Protein AF-A0ABD7CGT5-F1 (afdb_monomer)

Mean predicted aligned error: 9.28 Å

Foldseek 3Di:
DVVVVVVVLLVVLQVAQEDEAEDDPCLLVDPVNCVSVVSNVVDNHAYAYEYWPRDDPVSDDPVRVVHNYHQADVSVVVVVVVVVVVVCVVPVDPPVPVPPCVVVVVCVVPNPCCNTGPD

Nearest PDB structures (foldseek):
  6lhy-assembly1_A  TM=8.695E-01  e=2.269E-02  Bacillus cereus MSX-D12
  7b04-assembly6_Q  TM=5.940E-01  e=5.044E-01  Candidatus Kuenenia stuttgartensis
  7b04-assembly5_N  TM=5.839E-01  e=7.016E-01  Candidatus Kuenenia stuttgartensis
  4dct-assembly1_A  TM=5.166E-01  e=2.154E+00  Bacillus subtilis

Structure (mmCIF, N/CA/C/O backbone):
data_AF-A0ABD7CGT5-F1
#
_entry.id   AF-A0ABD7CGT5-F1
#
loop_
_atom_site.group_PDB
_atom_site.id
_atom_site.type_symbol
_atom_site.label_atom_id
_atom_site.label_alt_id
_atom_site.label_comp_id
_atom_site.label_asym_id
_atom_site.label_entity_id
_atom_site.label_seq_id
_atom_site.pdbx_PDB_ins_code
_atom_site.Cartn_x
_atom_site.Cartn_y
_atom_site.Cartn_z
_atom_site.occupancy
_atom_site.B_iso_or_equiv
_atom_site.auth_seq_id
_atom_site.auth_comp_id
_atom_site.auth_asym_id
_atom_site.auth_atom_id
_atom_site.pdbx_PDB_model_num
ATOM 1 N N . MET A 1 1 ? 10.391 -20.222 14.721 1.00 58.69 1 MET A N 1
ATOM 2 C CA . MET A 1 1 ? 10.819 -19.172 13.771 1.00 58.69 1 MET A CA 1
ATOM 3 C C . MET A 1 1 ? 9.633 -18.556 13.016 1.00 58.69 1 MET A C 1
ATOM 5 O O . MET A 1 1 ? 9.382 -17.379 13.218 1.00 58.69 1 MET A O 1
ATOM 9 N N . ILE A 1 2 ? 8.820 -19.334 12.284 1.00 64.19 2 ILE A N 1
ATOM 10 C CA . ILE A 1 2 ? 7.648 -18.840 11.512 1.00 64.19 2 ILE A CA 1
ATOM 11 C C . ILE A 1 2 ? 6.598 -18.093 12.366 1.00 64.19 2 ILE A C 1
ATOM 13 O O . ILE A 1 2 ? 6.108 -17.039 11.969 1.00 64.19 2 ILE A O 1
ATOM 17 N N . LYS A 1 3 ? 6.291 -18.580 13.580 1.00 63.56 3 LYS A N 1
ATOM 18 C CA . LYS A 1 3 ? 5.310 -17.926 14.474 1.00 63.56 3 LYS A CA 1
ATOM 19 C C . LYS A 1 3 ? 5.712 -16.508 14.903 1.00 63.56 3 LYS A C 1
ATOM 21 O O . LYS A 1 3 ? 4.841 -15.671 15.095 1.00 63.56 3 LYS A O 1
ATOM 26 N N . ILE A 1 4 ? 7.013 -16.232 15.036 1.00 68.00 4 ILE A N 1
ATOM 27 C CA . ILE A 1 4 ? 7.507 -14.923 15.495 1.00 68.00 4 ILE A CA 1
ATOM 28 C C . ILE A 1 4 ? 7.292 -13.873 14.399 1.00 68.00 4 ILE A C 1
ATOM 30 O O . ILE A 1 4 ? 6.767 -12.796 14.672 1.00 68.00 4 ILE A O 1
ATOM 34 N N . GLN A 1 5 ? 7.603 -14.216 13.147 1.00 69.88 5 GLN A N 1
ATOM 35 C CA . GLN A 1 5 ? 7.399 -13.328 11.998 1.00 69.88 5 GLN A CA 1
ATOM 36 C C . GLN A 1 5 ? 5.928 -12.931 11.846 1.00 69.88 5 GLN A C 1
ATOM 38 O O . GLN A 1 5 ? 5.616 -11.745 11.771 1.00 69.88 5 GLN A O 1
ATOM 43 N N . GLN A 1 6 ? 5.016 -13.904 11.928 1.00 77.19 6 GLN A N 1
ATOM 44 C CA . GLN A 1 6 ? 3.577 -13.640 11.870 1.00 77.19 6 GLN A CA 1
ATOM 45 C C . GLN A 1 6 ? 3.123 -12.685 12.979 1.00 77.19 6 GLN A C 1
ATOM 47 O O . GLN A 1 6 ? 2.367 -11.756 12.710 1.00 77.19 6 GLN A O 1
ATOM 52 N N . THR A 1 7 ? 3.604 -12.858 14.214 1.00 82.44 7 THR A N 1
ATOM 53 C CA . THR A 1 7 ? 3.222 -11.961 15.315 1.00 82.44 7 THR A CA 1
ATOM 54 C C . THR A 1 7 ? 3.727 -10.533 15.137 1.00 82.44 7 THR A C 1
ATOM 56 O O . THR A 1 7 ? 3.024 -9.601 15.521 1.00 82.44 7 THR A O 1
ATOM 59 N N . CYS A 1 8 ? 4.910 -10.340 14.551 1.00 85.81 8 CYS A N 1
ATOM 60 C CA . CYS A 1 8 ? 5.442 -9.004 14.282 1.00 85.81 8 CYS A CA 1
ATOM 61 C C . CYS A 1 8 ? 4.631 -8.297 13.193 1.00 85.81 8 CYS A C 1
ATOM 63 O O . CYS A 1 8 ? 4.213 -7.160 13.396 1.00 85.81 8 CYS A O 1
ATOM 65 N N . ILE A 1 9 ? 4.331 -9.004 12.101 1.00 85.38 9 ILE A N 1
ATOM 66 C CA . ILE A 1 9 ? 3.494 -8.505 11.004 1.00 85.38 9 ILE A CA 1
ATOM 67 C C . ILE A 1 9 ? 2.123 -8.088 11.540 1.00 85.38 9 ILE A C 1
ATOM 69 O O . ILE A 1 9 ? 1.724 -6.941 11.398 1.00 85.38 9 ILE A O 1
ATOM 73 N N . GLN A 1 10 ? 1.426 -8.980 12.248 1.00 87.88 10 GLN A N 1
ATOM 74 C CA . GLN A 1 10 ? 0.090 -8.689 12.775 1.00 87.88 10 GLN A CA 1
ATOM 75 C C . GLN A 1 10 ? 0.073 -7.496 13.739 1.00 87.88 10 GLN A C 1
ATOM 77 O O . GLN A 1 10 ? -0.889 -6.731 13.748 1.00 87.88 10 GLN A O 1
ATOM 82 N N . LYS A 1 11 ? 1.119 -7.333 14.560 1.00 89.62 11 LYS A N 1
ATOM 83 C CA . LYS A 1 11 ? 1.259 -6.161 15.435 1.00 89.62 11 LYS A CA 1
ATOM 84 C C . LYS A 1 11 ? 1.443 -4.880 14.626 1.00 89.62 11 LYS A C 1
ATOM 86 O O . LYS A 1 11 ? 0.750 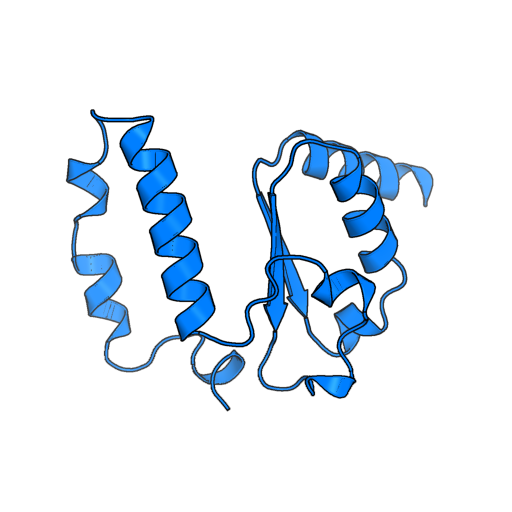-3.915 14.919 1.00 89.62 11 LYS A O 1
ATOM 91 N N . GLY A 1 12 ? 2.304 -4.904 13.606 1.00 87.88 12 GLY A N 1
ATOM 92 C CA . GLY A 1 12 ? 2.490 -3.784 12.682 1.00 87.88 12 GLY A CA 1
ATOM 93 C C . GLY A 1 12 ? 1.176 -3.386 12.014 1.00 87.88 12 GLY A C 1
ATOM 94 O O . GLY A 1 12 ? 0.748 -2.243 12.140 1.00 87.88 12 GLY A O 1
ATOM 95 N N . LEU A 1 13 ? 0.472 -4.363 11.433 1.00 88.12 13 LEU A N 1
ATOM 96 C CA . LEU A 1 13 ? -0.831 -4.172 10.788 1.00 88.12 13 LEU A CA 1
ATOM 97 C C . LEU A 1 13 ? -1.860 -3.535 11.736 1.00 88.12 13 LEU A C 1
ATOM 99 O O . LEU A 1 13 ? -2.576 -2.627 11.338 1.00 88.12 13 LEU A O 1
ATOM 103 N N . LYS A 1 14 ? -1.910 -3.961 13.005 1.00 88.88 14 LYS A N 1
ATOM 104 C CA . LYS A 1 14 ? -2.833 -3.399 14.009 1.00 88.88 14 LYS A CA 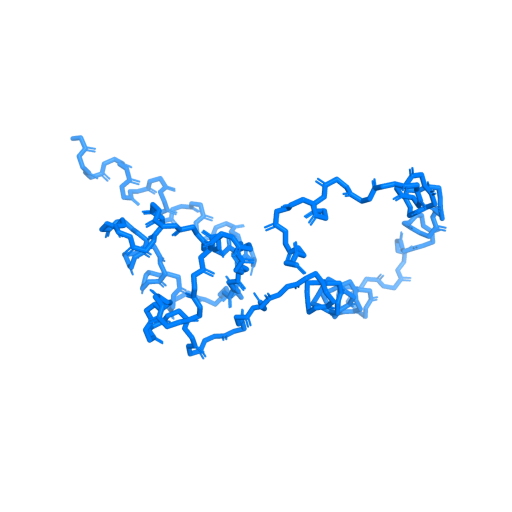1
ATOM 105 C C . LYS A 1 14 ? -2.481 -1.987 14.470 1.00 88.88 14 LYS A C 1
ATOM 107 O O . LYS A 1 14 ? -3.358 -1.295 14.975 1.00 88.88 14 LYS A O 1
ATOM 112 N N . SER A 1 15 ? -1.215 -1.589 14.370 1.00 89.44 15 SER A N 1
ATOM 113 C CA . SER A 1 15 ? -0.764 -0.240 14.733 1.00 89.44 15 SER A CA 1
ATOM 114 C C . SER A 1 15 ? -0.835 0.762 13.580 1.00 89.44 15 SER A C 1
ATOM 116 O O . SER A 1 15 ? -0.694 1.960 13.808 1.00 89.44 15 SER A O 1
ATOM 118 N N . SER A 1 16 ? -1.035 0.284 12.352 1.00 87.94 16 SER A N 1
ATOM 119 C CA . SER A 1 16 ? -1.084 1.109 11.149 1.00 87.94 16 SER A CA 1
ATOM 120 C C . SER A 1 16 ? -2.506 1.566 10.838 1.00 87.94 16 SER A C 1
ATOM 122 O O . SER A 1 16 ? -3.466 0.834 11.044 1.00 87.94 16 SER A O 1
ATOM 124 N N . THR A 1 17 ? -2.637 2.774 10.289 1.00 86.56 17 THR A N 1
ATOM 125 C CA . THR A 1 17 ? -3.908 3.285 9.745 1.00 86.56 17 THR A CA 1
ATOM 126 C C . THR A 1 17 ? -4.044 3.002 8.250 1.00 86.56 17 THR A C 1
ATOM 128 O O . THR A 1 17 ? -5.140 2.736 7.763 1.00 86.56 17 THR A O 1
ATOM 131 N N . HIS A 1 18 ? -2.918 3.036 7.534 1.00 89.62 18 HIS A N 1
ATOM 132 C CA . HIS A 1 18 ? -2.827 2.820 6.096 1.00 89.62 18 HIS A CA 1
ATOM 133 C C . HIS A 1 18 ? -1.715 1.827 5.790 1.00 89.62 18 HIS A C 1
ATOM 135 O O . HIS A 1 18 ? -0.682 1.802 6.465 1.00 89.62 18 HIS A O 1
ATOM 141 N N . ILE A 1 19 ? -1.916 1.055 4.730 1.00 89.94 19 ILE A N 1
ATOM 142 C CA . ILE A 1 19 ? -0.934 0.143 4.164 1.00 89.94 19 ILE A CA 1
ATOM 143 C C . ILE A 1 19 ? -0.904 0.336 2.661 1.00 89.94 19 ILE A C 1
ATOM 145 O O . ILE A 1 19 ? -1.941 0.409 2.002 1.00 89.94 19 ILE A O 1
ATOM 149 N N . MET A 1 20 ? 0.310 0.407 2.127 1.00 90.25 20 MET A N 1
ATOM 150 C CA . MET A 1 20 ? 0.554 0.491 0.699 1.00 90.25 20 MET A CA 1
ATOM 151 C C . MET A 1 20 ? 1.455 -0.660 0.273 1.00 90.25 20 MET A C 1
ATOM 153 O O . MET A 1 20 ? 2.577 -0.791 0.759 1.00 90.25 20 MET A O 1
ATOM 157 N N . CYS A 1 21 ? 0.952 -1.500 -0.624 1.00 89.94 21 CYS A N 1
ATOM 158 C CA . CYS A 1 21 ? 1.707 -2.593 -1.218 1.00 89.94 21 CYS A CA 1
ATOM 159 C C . CYS A 1 21 ? 2.426 -2.101 -2.476 1.00 89.94 21 CYS A C 1
ATOM 161 O O . CYS A 1 21 ? 1.780 -1.597 -3.391 1.00 89.94 21 CYS A O 1
ATOM 163 N N . ILE A 1 22 ? 3.749 -2.251 -2.538 1.00 90.25 22 ILE A N 1
ATOM 164 C CA . ILE A 1 22 ? 4.531 -1.908 -3.730 1.00 90.25 22 ILE A CA 1
ATOM 165 C C . ILE A 1 22 ? 4.600 -3.135 -4.636 1.00 90.25 22 ILE A C 1
ATOM 167 O O . ILE A 1 22 ? 5.157 -4.161 -4.249 1.00 90.25 22 ILE A O 1
ATOM 171 N N . LEU A 1 23 ? 4.028 -3.038 -5.834 1.00 89.81 23 LEU A N 1
ATOM 172 C CA . LEU A 1 23 ? 3.947 -4.143 -6.782 1.00 89.81 23 LEU A CA 1
ATOM 173 C C . LEU A 1 23 ? 5.180 -4.154 -7.691 1.00 89.81 23 LEU A C 1
ATOM 175 O O . LEU A 1 23 ? 5.274 -3.373 -8.639 1.00 89.81 23 LEU A O 1
ATOM 179 N N . SER A 1 24 ? 6.099 -5.067 -7.390 1.00 89.69 24 SER A N 1
ATOM 180 C CA . SER A 1 24 ? 7.181 -5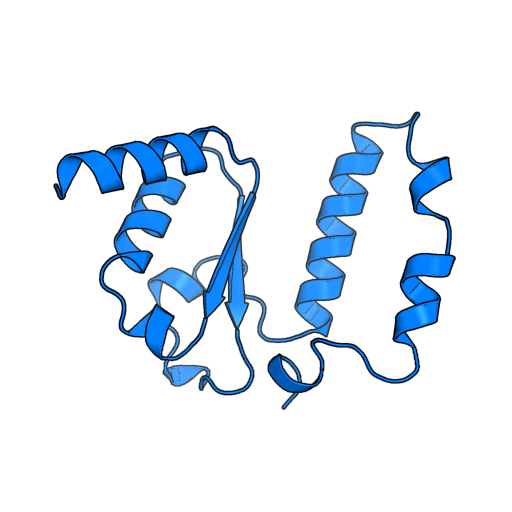.533 -8.261 1.00 89.69 24 SER A CA 1
ATOM 181 C C . SER A 1 24 ? 6.959 -7.001 -8.639 1.00 89.69 24 SER A C 1
ATOM 183 O O . SER A 1 24 ? 6.081 -7.666 -8.079 1.00 89.69 24 SER A O 1
ATOM 185 N N . GLU A 1 25 ? 7.785 -7.533 -9.541 1.00 88.56 25 GLU A N 1
ATOM 186 C CA . GLU A 1 25 ? 7.807 -8.969 -9.852 1.00 88.56 25 GLU A CA 1
ATOM 187 C C . GLU A 1 25 ? 8.014 -9.829 -8.591 1.00 88.56 25 GLU A C 1
ATOM 189 O O . GLU A 1 25 ? 7.314 -10.823 -8.386 1.00 88.56 25 GLU A O 1
ATOM 194 N N . ASP A 1 26 ? 8.909 -9.415 -7.689 1.00 88.38 26 ASP A N 1
ATOM 195 C CA . ASP A 1 26 ? 9.164 -10.121 -6.426 1.00 88.38 26 ASP A CA 1
ATOM 196 C C . ASP A 1 26 ? 7.931 -10.141 -5.515 1.00 88.38 26 ASP A C 1
ATOM 198 O O . ASP A 1 26 ? 7.614 -11.163 -4.902 1.00 88.38 26 ASP A O 1
ATOM 202 N N . THR A 1 27 ? 7.205 -9.022 -5.440 1.00 86.62 27 THR A N 1
ATOM 203 C CA . THR A 1 27 ? 5.973 -8.908 -4.649 1.00 86.62 27 THR A CA 1
ATOM 204 C C . THR A 1 27 ? 4.901 -9.860 -5.172 1.00 86.62 27 THR A C 1
ATOM 206 O O . THR A 1 27 ? 4.252 -10.543 -4.379 1.00 86.62 27 THR A O 1
ATOM 209 N N . VAL A 1 28 ? 4.723 -9.935 -6.494 1.00 86.69 28 VAL A N 1
ATOM 210 C CA . VAL A 1 28 ? 3.734 -10.819 -7.133 1.00 86.69 28 VAL A CA 1
ATOM 211 C C . VAL A 1 28 ? 4.052 -12.293 -6.873 1.00 86.69 28 VAL A C 1
ATOM 213 O O . VAL A 1 28 ? 3.144 -13.084 -6.616 1.00 86.69 28 VAL A O 1
ATOM 216 N N . ASN A 1 29 ? 5.335 -12.652 -6.878 1.00 86.75 29 ASN A N 1
ATOM 217 C CA . ASN A 1 29 ? 5.797 -14.021 -6.648 1.00 86.75 29 ASN A CA 1
ATOM 218 C C . ASN A 1 29 ? 5.949 -14.383 -5.156 1.00 86.75 29 ASN A C 1
ATOM 220 O O . ASN A 1 29 ? 6.236 -15.534 -4.814 1.00 86.75 29 ASN A O 1
ATOM 224 N N . SER A 1 30 ? 5.752 -13.426 -4.245 1.00 87.06 30 SER A N 1
ATOM 225 C CA . SER A 1 30 ? 5.912 -13.636 -2.808 1.00 87.06 30 SER A CA 1
ATOM 226 C C . SER A 1 30 ? 4.686 -14.293 -2.178 1.00 87.06 30 SER A C 1
ATOM 228 O O . SER A 1 30 ? 3.578 -13.762 -2.201 1.00 87.06 30 SER A O 1
ATOM 230 N N . TRP A 1 31 ? 4.904 -15.411 -1.484 1.00 84.00 31 TRP A N 1
ATOM 231 C CA . TRP A 1 31 ? 3.872 -16.078 -0.681 1.00 84.00 31 TRP A CA 1
ATOM 232 C C . TRP A 1 31 ? 3.409 -15.267 0.537 1.00 84.00 31 TRP A C 1
ATOM 234 O O . TRP A 1 31 ? 2.316 -15.503 1.055 1.00 84.00 31 TRP A O 1
ATOM 244 N N . TRP A 1 32 ? 4.225 -14.327 1.017 1.00 84.75 32 TRP A N 1
ATOM 245 C CA . TRP A 1 32 ? 3.912 -13.549 2.218 1.00 84.75 32 TRP A CA 1
ATOM 246 C C . TRP A 1 32 ? 2.947 -12.398 1.943 1.00 84.75 32 TRP A C 1
ATOM 248 O O . TRP A 1 32 ? 2.122 -12.087 2.800 1.00 84.75 32 TRP A O 1
ATOM 258 N N . VAL A 1 33 ? 2.979 -11.825 0.739 1.00 86.81 33 VAL A N 1
ATOM 259 C CA . VAL A 1 33 ? 2.148 -10.669 0.372 1.00 86.81 33 VAL A CA 1
ATOM 260 C C . VAL A 1 33 ? 0.648 -11.002 0.420 1.00 86.81 33 VAL A C 1
ATOM 262 O O . VAL A 1 33 ? -0.089 -10.278 1.091 1.00 86.81 33 VAL A O 1
ATOM 265 N N . PRO A 1 34 ? 0.155 -12.118 -0.162 1.00 86.56 34 PRO A N 1
ATOM 266 C CA . PRO A 1 34 ? -1.244 -12.519 -0.003 1.00 86.56 34 PRO A CA 1
ATOM 267 C C . PRO A 1 34 ? -1.662 -12.702 1.460 1.00 86.56 34 PRO A C 1
ATOM 269 O O . PRO A 1 34 ? -2.794 -12.383 1.825 1.00 86.56 34 PRO A O 1
ATOM 272 N N . TYR A 1 35 ? -0.761 -13.206 2.310 1.00 87.31 35 TYR A N 1
ATOM 273 C CA . TYR A 1 35 ? -1.035 -13.386 3.735 1.00 87.31 35 TYR A CA 1
ATOM 274 C C . TYR A 1 35 ? -1.173 -12.040 4.462 1.00 87.31 35 TYR A C 1
ATOM 276 O O . TYR A 1 35 ? -2.114 -11.864 5.237 1.00 87.31 35 TYR A O 1
ATOM 284 N N . GLU A 1 36 ? -0.271 -11.089 4.208 1.00 85.00 36 GLU A N 1
ATOM 285 C CA . GLU A 1 36 ? -0.304 -9.752 4.812 1.00 85.00 36 GLU A CA 1
ATOM 286 C C . GLU A 1 36 ? -1.563 -8.986 4.417 1.00 85.00 36 GLU A C 1
ATOM 288 O O . GLU A 1 36 ? -2.282 -8.491 5.289 1.00 85.00 36 GLU A O 1
ATOM 293 N N . ILE A 1 37 ? -1.878 -8.970 3.120 1.00 86.62 37 ILE A N 1
ATOM 294 C CA . ILE A 1 37 ? -3.089 -8.337 2.598 1.00 86.62 37 ILE A CA 1
ATOM 295 C C . ILE A 1 37 ? -4.330 -9.026 3.169 1.00 86.62 37 ILE A C 1
ATOM 297 O O . ILE A 1 37 ? -5.192 -8.363 3.736 1.00 86.62 37 ILE A O 1
ATOM 301 N N . GLY A 1 38 ? -4.392 -10.360 3.133 1.00 87.38 38 GLY A N 1
ATOM 302 C CA . GLY A 1 38 ? -5.530 -11.116 3.659 1.00 87.38 38 GLY A CA 1
ATOM 303 C C . GLY A 1 38 ? -5.749 -10.965 5.170 1.00 87.38 38 GLY A C 1
ATOM 304 O O . GLY A 1 38 ? -6.880 -11.100 5.641 1.00 87.38 38 GLY A O 1
ATOM 305 N N . TYR A 1 39 ? -4.702 -10.687 5.954 1.00 86.44 39 TYR A N 1
ATOM 306 C CA . TYR A 1 39 ? -4.852 -10.328 7.366 1.00 86.44 39 TYR A CA 1
ATOM 307 C C . TYR A 1 39 ? -5.310 -8.879 7.535 1.00 86.44 39 TYR A C 1
ATOM 309 O O . TYR A 1 39 ? -6.179 -8.617 8.367 1.00 86.44 39 TYR A O 1
ATOM 317 N N . GLY A 1 40 ? -4.759 -7.960 6.740 1.00 84.50 40 GLY A N 1
ATOM 318 C CA . GLY A 1 40 ? -5.163 -6.558 6.717 1.00 84.50 40 GLY A CA 1
ATOM 319 C C . GLY A 1 40 ? -6.650 -6.382 6.412 1.00 84.50 40 GLY A C 1
ATOM 320 O O . GLY A 1 40 ? -7.316 -5.617 7.092 1.00 84.50 40 GLY A O 1
ATOM 321 N N . GLU A 1 41 ? -7.198 -7.173 5.487 1.00 83.75 41 GLU A N 1
ATOM 322 C CA . GLU A 1 41 ? -8.629 -7.198 5.139 1.00 83.75 41 GLU A CA 1
ATOM 323 C C . GLU A 1 41 ? -9.561 -7.469 6.334 1.00 83.75 41 GLU A C 1
ATOM 325 O O . GLU A 1 41 ? -10.739 -7.119 6.308 1.00 83.75 41 GLU A O 1
ATOM 330 N N . LYS A 1 42 ? -9.056 -8.110 7.395 1.00 86.31 42 LYS A N 1
ATOM 331 C CA . LYS A 1 42 ? -9.838 -8.441 8.598 1.00 86.31 42 LYS A CA 1
ATOM 332 C C . LYS A 1 42 ? -9.827 -7.328 9.646 1.00 86.31 42 LYS A C 1
ATOM 334 O O . LYS A 1 42 ? -10.432 -7.491 10.705 1.00 86.31 42 LYS A O 1
ATOM 339 N N . ILE A 1 43 ? -9.099 -6.244 9.400 1.00 85.94 43 ILE A N 1
ATOM 340 C CA . ILE A 1 43 ? -8.856 -5.149 10.339 1.00 85.94 43 ILE A CA 1
ATOM 341 C C . ILE A 1 43 ? -9.291 -3.844 9.655 1.00 85.94 43 ILE A C 1
ATOM 343 O O . ILE A 1 43 ? -9.164 -3.734 8.439 1.00 85.94 43 ILE A O 1
ATOM 347 N N . PRO A 1 44 ? -9.827 -2.849 10.386 1.00 85.56 44 PRO A N 1
ATOM 348 C CA . PRO A 1 44 ? -10.216 -1.563 9.804 1.00 85.56 44 PRO A CA 1
ATOM 349 C C . PRO A 1 44 ? -8.991 -0.700 9.447 1.00 85.56 44 PRO A C 1
ATOM 351 O O . PRO A 1 44 ? -8.715 0.299 10.107 1.00 85.56 44 PRO A O 1
ATOM 354 N N . ILE A 1 45 ? -8.244 -1.100 8.419 1.00 88.38 45 ILE A N 1
ATOM 355 C CA . ILE A 1 45 ? -7.102 -0.368 7.861 1.00 88.38 45 ILE A CA 1
ATOM 356 C C . ILE A 1 45 ? -7.328 -0.096 6.373 1.00 88.38 45 ILE A C 1
ATOM 358 O O . ILE A 1 45 ? -7.912 -0.918 5.667 1.00 88.38 45 ILE A O 1
ATOM 362 N N . GLU A 1 46 ? -6.848 1.045 5.883 1.00 88.50 46 GLU A N 1
ATOM 363 C CA . GLU A 1 46 ? -6.917 1.364 4.454 1.00 88.50 46 GLU A CA 1
ATOM 364 C C . GLU A 1 46 ? -5.804 0.612 3.713 1.00 88.50 46 GLU A C 1
ATOM 366 O O . GLU A 1 46 ? -4.620 0.787 4.012 1.00 88.50 46 GLU A O 1
ATOM 371 N N . ILE A 1 47 ? -6.177 -0.219 2.739 1.00 89.12 47 ILE A N 1
ATOM 372 C CA . ILE A 1 47 ? -5.232 -0.981 1.915 1.00 89.12 47 ILE A CA 1
ATOM 373 C C . ILE A 1 47 ? -5.203 -0.387 0.512 1.00 89.12 47 ILE A C 1
ATOM 375 O O . ILE A 1 47 ? -6.217 -0.307 -0.182 1.00 89.12 47 ILE A O 1
ATOM 379 N N . SER A 1 48 ? -4.003 -0.018 0.087 1.00 90.50 48 SER A N 1
ATOM 380 C CA . SER A 1 48 ? -3.699 0.516 -1.236 1.00 90.50 48 SER A CA 1
ATOM 381 C C . SER A 1 48 ? -2.562 -0.280 -1.873 1.00 90.50 48 SER A C 1
ATOM 383 O O . SER A 1 48 ? -1.800 -0.964 -1.187 1.00 90.50 48 SER A O 1
ATOM 385 N N . SER A 1 49 ? -2.454 -0.236 -3.194 1.00 91.25 49 SER A N 1
ATOM 386 C CA . SER A 1 49 ? -1.366 -0.863 -3.948 1.00 91.25 49 SER A CA 1
ATOM 387 C C . SER A 1 49 ? -0.804 0.134 -4.947 1.00 91.25 49 SER A C 1
ATOM 389 O O . SER A 1 49 ? -1.569 0.883 -5.541 1.00 91.25 49 SER A O 1
ATOM 391 N N . LEU A 1 50 ? 0.512 0.160 -5.129 1.00 91.06 50 LEU A N 1
ATOM 392 C CA . LEU A 1 50 ? 1.204 1.018 -6.082 1.00 91.06 50 LEU A CA 1
ATOM 393 C C . LEU A 1 50 ? 2.011 0.150 -7.036 1.00 91.06 50 LEU A C 1
ATOM 395 O O . LEU A 1 50 ? 2.900 -0.590 -6.615 1.00 91.06 50 LEU A O 1
ATOM 399 N N . LYS A 1 51 ? 1.704 0.260 -8.320 1.00 91.12 51 LYS A N 1
ATOM 400 C CA . LYS A 1 51 ? 2.398 -0.459 -9.374 1.00 91.12 51 LYS A CA 1
ATOM 401 C C . LYS A 1 51 ? 3.727 0.212 -9.728 1.00 91.12 51 LYS A C 1
ATOM 403 O O . LYS A 1 51 ? 3.765 1.419 -9.952 1.00 91.12 51 LYS A O 1
ATOM 408 N N . LEU A 1 52 ? 4.794 -0.581 -9.834 1.00 89.88 52 LEU A N 1
ATOM 409 C CA . LEU A 1 52 ? 6.055 -0.134 -10.426 1.00 89.88 52 LEU A CA 1
ATOM 410 C C . LEU A 1 52 ? 6.030 -0.252 -11.955 1.00 89.88 52 LEU A C 1
ATOM 412 O O . LEU A 1 52 ? 5.369 -1.123 -12.523 1.00 89.88 52 LEU A O 1
ATOM 416 N N . ALA A 1 53 ? 6.781 0.622 -12.622 1.00 85.81 53 ALA A N 1
ATOM 417 C CA . ALA A 1 53 ? 6.867 0.697 -14.075 1.00 85.81 53 ALA A CA 1
ATOM 418 C C . ALA A 1 53 ? 7.341 -0.624 -14.695 1.00 85.81 53 ALA A C 1
ATOM 420 O O . ALA A 1 53 ? 6.882 -0.988 -15.768 1.00 85.81 53 ALA A O 1
ATOM 421 N N . GLU A 1 54 ? 8.209 -1.370 -14.021 1.00 84.75 54 GLU A N 1
ATOM 422 C CA . GLU A 1 54 ? 8.766 -2.627 -14.537 1.00 84.75 54 GLU A CA 1
ATOM 423 C C . GLU A 1 54 ? 7.703 -3.729 -14.675 1.00 84.75 54 GLU A C 1
ATOM 425 O O . GLU A 1 54 ? 7.752 -4.507 -15.621 1.00 84.75 54 GLU A O 1
ATOM 430 N N . LEU A 1 55 ? 6.684 -3.732 -13.810 1.00 86.94 55 LEU A N 1
ATOM 431 C CA . LEU A 1 55 ? 5.642 -4.755 -13.804 1.00 86.94 55 LEU A CA 1
ATOM 432 C C . LEU A 1 55 ? 4.634 -4.527 -14.942 1.00 86.94 55 LEU A C 1
ATOM 434 O O . LEU A 1 5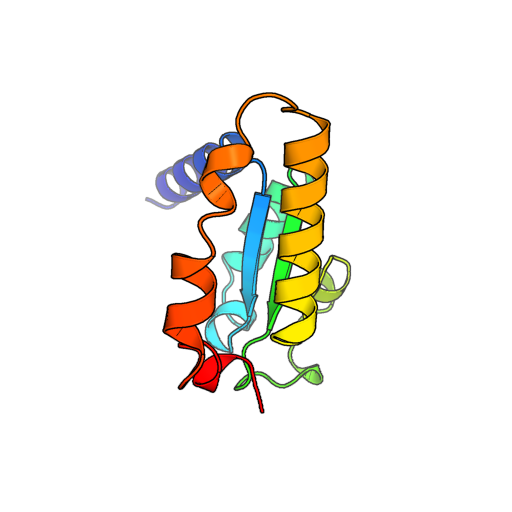5 ? 4.176 -3.403 -15.189 1.00 86.94 55 LEU A O 1
ATOM 438 N N . GLU A 1 56 ? 4.211 -5.582 -15.634 1.00 85.69 56 GLU A N 1
ATOM 439 C CA . GLU A 1 56 ? 3.093 -5.469 -16.565 1.00 85.69 56 GLU A CA 1
ATOM 440 C C . GLU A 1 56 ? 1.746 -5.534 -15.835 1.00 85.69 56 GLU A C 1
ATOM 442 O O . GLU A 1 56 ? 1.561 -6.250 -14.858 1.00 85.69 56 GLU A O 1
ATOM 447 N N . GLU A 1 57 ? 0.743 -4.799 -16.322 1.00 82.88 57 GLU A N 1
ATOM 448 C CA . GLU A 1 57 ? -0.587 -4.788 -15.687 1.00 82.88 57 GLU A CA 1
ATOM 449 C C . GLU A 1 57 ? -1.239 -6.180 -15.658 1.00 82.88 57 GLU A C 1
ATOM 451 O O . GLU A 1 57 ? -1.932 -6.529 -14.702 1.00 82.88 57 GLU A O 1
ATOM 456 N N . LYS A 1 58 ? -0.963 -7.004 -16.675 1.00 84.69 58 LYS A N 1
ATOM 457 C CA . LYS A 1 58 ? -1.455 -8.385 -16.771 1.00 84.69 58 LYS A CA 1
ATOM 458 C C . LYS A 1 58 ? -0.904 -9.300 -15.671 1.00 84.69 58 LYS A C 1
ATOM 460 O O . LYS A 1 58 ? -1.497 -10.340 -15.402 1.00 84.69 58 LYS A O 1
ATOM 465 N N . GLU A 1 59 ? 0.222 -8.929 -15.067 1.00 85.50 59 GLU A N 1
ATOM 466 C CA . GLU A 1 59 ? 0.919 -9.717 -14.048 1.00 85.50 59 GLU A CA 1
ATOM 467 C C . GLU A 1 59 ? 0.407 -9.407 -12.642 1.00 85.50 59 GLU A C 1
ATOM 469 O O . GLU A 1 59 ? 0.705 -10.142 -11.705 1.00 85.50 59 GLU A O 1
ATOM 474 N N . ILE A 1 60 ? -0.406 -8.357 -12.484 1.00 85.06 60 ILE A N 1
ATOM 475 C CA . ILE A 1 60 ? -0.976 -7.986 -11.193 1.00 85.06 60 ILE A CA 1
ATOM 476 C C . ILE A 1 60 ? -2.054 -9.011 -10.799 1.00 85.06 60 ILE A C 1
ATOM 478 O O . ILE A 1 60 ? -3.079 -9.132 -11.484 1.00 85.06 60 ILE A O 1
ATOM 482 N N . PRO A 1 61 ? -1.896 -9.709 -9.660 1.00 83.81 61 PRO A N 1
ATOM 483 C CA . PRO A 1 61 ? -2.893 -10.650 -9.181 1.00 83.81 61 PRO A CA 1
ATOM 484 C C . PRO A 1 61 ? -4.253 -9.994 -8.936 1.00 83.81 61 PRO A C 1
ATOM 486 O O . PRO A 1 61 ? -4.352 -8.889 -8.398 1.00 83.81 61 PRO A O 1
ATOM 489 N N . ALA A 1 62 ? -5.328 -10.720 -9.250 1.00 82.62 62 ALA A N 1
ATOM 490 C CA . ALA A 1 62 ? -6.692 -10.212 -9.116 1.00 82.62 62 ALA A CA 1
ATOM 491 C C . ALA A 1 62 ? -7.015 -9.716 -7.695 1.00 82.62 62 ALA A C 1
ATOM 493 O O . ALA A 1 62 ? -7.696 -8.709 -7.553 1.00 82.62 62 ALA A O 1
ATOM 494 N N . PHE A 1 63 ? -6.486 -10.361 -6.649 1.00 79.38 63 PHE A N 1
ATOM 495 C CA . PHE A 1 63 ? -6.742 -9.958 -5.260 1.00 79.38 63 PHE A CA 1
ATOM 496 C C . PHE A 1 63 ? -6.165 -8.577 -4.898 1.00 79.38 63 PHE A C 1
ATOM 498 O O . PHE A 1 63 ? -6.705 -7.918 -4.016 1.00 79.38 63 PHE A O 1
ATOM 505 N N . LEU A 1 64 ? -5.120 -8.112 -5.594 1.00 77.94 64 LEU A N 1
ATOM 506 C CA . LEU A 1 64 ? -4.552 -6.767 -5.417 1.00 77.94 64 LEU A CA 1
ATOM 507 C C . LEU A 1 64 ? -5.334 -5.712 -6.212 1.00 77.94 64 LEU A C 1
ATOM 509 O O . LEU A 1 64 ? -5.449 -4.568 -5.781 1.00 77.94 64 LEU A O 1
ATOM 513 N N . ARG A 1 65 ? -5.942 -6.109 -7.339 1.00 74.06 65 ARG A N 1
ATOM 514 C CA . ARG A 1 65 ? -6.750 -5.225 -8.200 1.00 74.06 65 ARG A CA 1
ATOM 515 C C . ARG A 1 65 ? -8.096 -4.819 -7.597 1.00 74.06 65 ARG A C 1
ATOM 517 O O . ARG A 1 65 ? -8.695 -3.861 -8.063 1.00 74.06 65 ARG A O 1
ATOM 524 N N . ILE A 1 66 ? -8.593 -5.550 -6.598 1.00 65.56 66 ILE A N 1
ATOM 525 C CA . ILE A 1 66 ? -9.912 -5.303 -5.978 1.00 65.56 66 ILE A CA 1
ATOM 526 C C . ILE A 1 66 ? -9.899 -4.043 -5.085 1.00 65.56 66 ILE A C 1
ATOM 528 O O . ILE A 1 66 ? -10.953 -3.518 -4.728 1.00 65.56 66 ILE A O 1
ATOM 532 N N . ARG A 1 67 ? -8.713 -3.536 -4.728 1.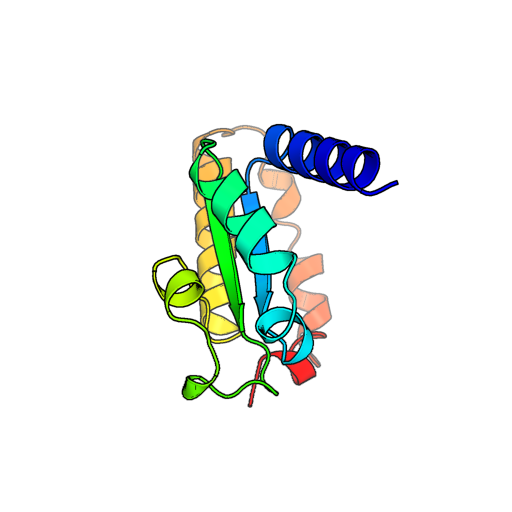00 73.62 67 ARG A N 1
ATOM 533 C CA . ARG A 1 67 ? -8.514 -2.344 -3.887 1.00 73.62 67 ARG A CA 1
ATOM 534 C C . ARG A 1 67 ? -8.062 -1.133 -4.708 1.00 73.62 67 ARG A C 1
ATOM 536 O O . ARG A 1 67 ? -7.977 -1.200 -5.930 1.00 73.62 67 ARG A O 1
ATOM 543 N N . ASN A 1 68 ? -7.771 -0.024 -4.020 1.00 81.62 68 ASN A N 1
ATOM 544 C CA . ASN A 1 68 ? -7.143 1.166 -4.602 1.00 81.62 68 ASN A CA 1
ATOM 545 C C . ASN A 1 68 ? -5.755 0.797 -5.157 1.00 81.62 68 ASN A C 1
ATOM 547 O O . ASN A 1 68 ? -4.753 0.884 -4.446 1.00 81.62 68 ASN A O 1
ATOM 551 N N . CYS A 1 69 ? -5.715 0.333 -6.405 1.00 86.12 69 CYS A N 1
ATOM 552 C CA . CYS A 1 69 ? -4.506 -0.020 -7.132 1.00 86.12 69 CYS A CA 1
ATOM 553 C C . CYS A 1 69 ? -4.113 1.152 -8.029 1.00 86.12 69 CYS A C 1
ATOM 555 O O . CYS A 1 69 ? -4.748 1.393 -9.050 1.00 86.12 69 CYS A O 1
ATOM 557 N N . MET A 1 70 ? -3.083 1.876 -7.610 1.00 90.31 70 MET A N 1
ATOM 558 C CA . MET A 1 70 ? -2.524 3.016 -8.318 1.00 90.31 70 MET A CA 1
ATOM 559 C C . MET A 1 70 ? -1.572 2.522 -9.402 1.00 90.31 70 MET A C 1
ATOM 561 O O . MET A 1 70 ? -0.607 1.807 -9.114 1.00 90.31 70 MET A O 1
ATOM 565 N N . MET A 1 71 ? -1.835 2.916 -10.642 1.00 85.50 71 MET A N 1
ATOM 566 C CA . MET A 1 71 ? -1.102 2.439 -11.818 1.00 85.50 71 MET A CA 1
ATOM 567 C C . MET A 1 71 ? 0.129 3.275 -12.162 1.00 85.50 71 MET A C 1
ATOM 569 O O . MET A 1 71 ? 0.933 2.870 -13.001 1.00 85.50 71 MET A O 1
ATOM 573 N N . GLY A 1 72 ? 0.289 4.420 -11.505 1.00 84.00 72 GLY A N 1
ATOM 574 C CA . GLY A 1 72 ? 1.414 5.308 -11.723 1.00 84.00 72 GLY A CA 1
ATOM 575 C C . GLY A 1 72 ? 1.358 6.537 -10.833 1.00 84.00 72 GLY A C 1
ATOM 576 O O . GLY A 1 72 ? 0.554 6.647 -9.902 1.00 84.00 72 GLY A O 1
ATOM 577 N N . ARG A 1 73 ? 2.234 7.488 -11.141 1.00 83.69 73 ARG A N 1
ATOM 578 C CA . ARG A 1 73 ? 2.485 8.653 -10.298 1.00 83.69 73 ARG A CA 1
ATOM 579 C C . ARG A 1 73 ? 1.278 9.571 -10.121 1.00 83.69 73 ARG A C 1
ATOM 581 O O . ARG A 1 73 ? 0.997 9.975 -9.001 1.00 83.69 73 ARG A O 1
ATOM 588 N N . SER A 1 74 ? 0.549 9.879 -11.194 1.00 83.00 74 SER A N 1
ATOM 589 C CA . SER A 1 74 ? -0.604 10.790 -11.104 1.00 83.00 74 SER A CA 1
ATOM 590 C C . SER A 1 74 ? -1.674 10.268 -10.139 1.00 83.00 74 SER A C 1
ATOM 592 O O . SER A 1 74 ? -2.279 11.040 -9.399 1.00 83.00 74 SER A O 1
ATOM 594 N N . GLU A 1 75 ? -1.880 8.952 -10.103 1.00 87.25 75 GLU A N 1
ATOM 595 C CA . GLU A 1 75 ? -2.827 8.321 -9.185 1.00 87.25 75 GLU A CA 1
ATOM 596 C C . GLU A 1 75 ? -2.315 8.311 -7.742 1.00 87.25 75 GLU A C 1
ATOM 598 O O . GLU A 1 75 ? -3.105 8.514 -6.821 1.00 87.25 75 GLU A O 1
ATOM 603 N N . LEU A 1 76 ? -1.002 8.144 -7.546 1.00 87.88 76 LEU A N 1
ATOM 604 C CA . LEU A 1 76 ? -0.367 8.284 -6.236 1.00 87.88 76 LEU A CA 1
ATOM 605 C C . LEU A 1 76 ? -0.527 9.704 -5.683 1.00 87.88 76 LEU A C 1
ATOM 607 O O . LEU A 1 76 ? -0.927 9.862 -4.531 1.00 87.88 76 LEU A O 1
ATOM 611 N N . ASP A 1 77 ? -0.266 10.725 -6.497 1.00 85.56 77 ASP A N 1
ATOM 612 C CA . ASP A 1 77 ? -0.399 12.125 -6.089 1.00 85.56 77 ASP A CA 1
ATOM 613 C C . ASP A 1 77 ? -1.854 12.430 -5.685 1.00 85.56 77 ASP A C 1
ATOM 615 O O . ASP A 1 77 ? -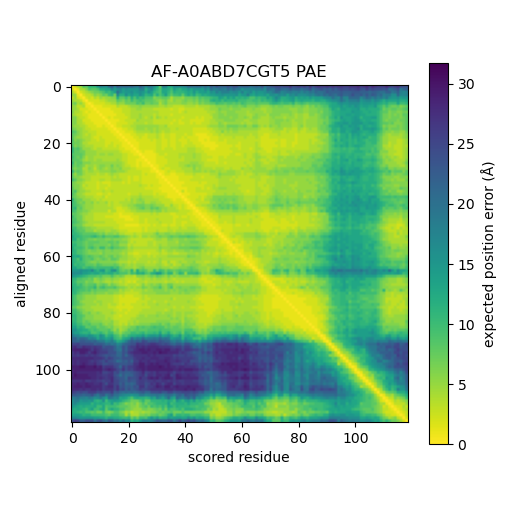2.105 12.932 -4.587 1.00 85.56 77 ASP A O 1
ATOM 619 N N . ASN A 1 78 ? -2.829 11.998 -6.493 1.00 86.56 78 ASN A N 1
ATOM 620 C CA . ASN A 1 78 ? -4.256 12.120 -6.172 1.00 86.56 78 ASN A CA 1
ATOM 621 C C . ASN A 1 78 ? -4.638 11.391 -4.868 1.00 86.56 78 ASN A C 1
ATOM 623 O O . ASN A 1 78 ? -5.457 11.878 -4.081 1.00 86.56 78 ASN A O 1
ATOM 627 N N . TYR A 1 79 ? -4.066 10.210 -4.627 1.00 87.81 79 TYR A N 1
ATOM 628 C CA . TYR A 1 79 ? -4.295 9.444 -3.404 1.00 87.81 79 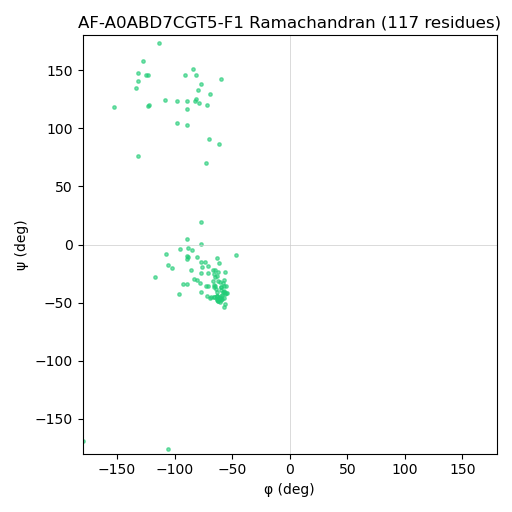TYR A CA 1
ATOM 629 C C . TYR A 1 79 ? -3.744 10.167 -2.169 1.00 87.81 79 TYR A C 1
ATOM 631 O O . TYR A 1 79 ? -4.445 10.288 -1.160 1.00 87.81 79 TYR A O 1
ATOM 639 N N . LEU A 1 80 ? -2.527 10.708 -2.259 1.00 85.50 80 LEU A N 1
ATOM 640 C CA . LEU A 1 80 ? -1.914 11.488 -1.185 1.00 85.50 80 LEU A CA 1
ATOM 641 C C . LEU A 1 80 ? -2.714 12.758 -0.894 1.00 85.50 80 LEU A C 1
ATOM 643 O O . LEU A 1 80 ? -3.008 13.034 0.269 1.00 85.50 80 LEU A O 1
ATOM 647 N N . GLU A 1 81 ? -3.146 13.488 -1.924 1.00 84.62 81 GLU A N 1
ATOM 648 C CA . GLU A 1 81 ? -4.017 14.655 -1.760 1.00 84.62 81 GLU A CA 1
ATOM 649 C C . GLU A 1 81 ? -5.320 14.299 -1.036 1.00 84.62 81 GLU A C 1
ATOM 651 O O . GLU A 1 81 ? -5.763 15.032 -0.145 1.00 84.62 81 GLU A O 1
ATOM 656 N N . LYS A 1 82 ? -5.923 13.149 -1.363 1.00 86.50 82 LYS A N 1
ATOM 657 C CA . LYS A 1 82 ? -7.135 12.662 -0.697 1.00 86.50 82 LYS A CA 1
ATOM 658 C C . LYS A 1 82 ? -6.888 12.368 0.784 1.00 86.50 82 LYS A C 1
ATOM 660 O O . LYS A 1 82 ? -7.693 12.804 1.609 1.00 86.50 82 LYS A O 1
ATOM 665 N N . ILE A 1 83 ? -5.801 11.671 1.126 1.00 85.12 83 ILE A N 1
ATOM 666 C CA . ILE A 1 83 ? -5.439 11.387 2.526 1.00 85.12 83 ILE A CA 1
ATOM 667 C C . ILE A 1 83 ? -5.211 12.686 3.288 1.00 85.12 83 ILE A C 1
ATOM 669 O O . ILE A 1 83 ? -5.788 12.884 4.356 1.00 85.12 83 ILE A O 1
ATOM 673 N N . ILE A 1 84 ? -4.402 13.583 2.723 1.00 82.00 84 ILE A N 1
ATOM 674 C CA . ILE A 1 84 ? -4.078 14.874 3.326 1.00 82.00 84 ILE A CA 1
ATOM 675 C C . ILE A 1 84 ? -5.364 15.656 3.587 1.00 82.00 84 ILE A C 1
ATOM 677 O O . ILE A 1 84 ? -5.564 16.166 4.685 1.00 82.00 84 ILE A O 1
ATOM 681 N N . ARG A 1 85 ? -6.284 15.703 2.618 1.00 79.06 85 ARG A N 1
ATOM 682 C CA . ARG A 1 85 ? -7.571 16.381 2.785 1.00 79.06 85 ARG A CA 1
ATOM 683 C C . ARG A 1 85 ? -8.397 15.784 3.923 1.00 79.06 85 ARG A C 1
ATOM 685 O O . ARG A 1 85 ? -8.920 16.550 4.724 1.00 79.06 85 ARG A O 1
ATOM 692 N N . ILE A 1 86 ? -8.503 14.455 4.004 1.00 80.50 86 ILE A N 1
ATOM 693 C CA . ILE A 1 86 ? -9.234 13.771 5.084 1.00 80.50 86 ILE A CA 1
ATOM 694 C C . ILE A 1 86 ? -8.621 14.124 6.438 1.00 80.50 86 ILE A C 1
ATOM 696 O O . ILE A 1 86 ? -9.345 14.516 7.348 1.00 80.50 86 ILE A O 1
ATOM 700 N N . TYR A 1 87 ? -7.295 14.045 6.556 1.00 76.19 87 TYR A N 1
ATOM 701 C CA . TYR A 1 87 ? -6.595 14.389 7.788 1.00 76.19 87 TYR A CA 1
ATOM 702 C C . TYR A 1 87 ? -6.846 15.852 8.182 1.00 76.19 87 TYR A C 1
ATOM 704 O O . TYR A 1 87 ? -7.215 16.135 9.315 1.00 76.19 87 TYR A O 1
ATOM 712 N N . ASN A 1 88 ? -6.782 16.777 7.222 1.00 71.00 88 ASN A N 1
ATOM 713 C CA . ASN A 1 88 ? -7.005 18.205 7.459 1.00 71.00 88 ASN A CA 1
ATOM 714 C C . ASN A 1 88 ? -8.428 18.541 7.897 1.00 71.00 88 ASN A C 1
ATOM 716 O O . ASN A 1 88 ? -8.612 19.437 8.714 1.00 71.00 88 ASN A O 1
ATOM 720 N N . THR A 1 89 ? -9.433 17.839 7.368 1.00 71.00 89 THR A N 1
ATOM 721 C CA . THR A 1 89 ? -10.820 17.976 7.835 1.00 71.00 89 THR A CA 1
ATOM 722 C C . THR A 1 89 ? -10.972 17.509 9.285 1.00 71.00 89 THR A C 1
ATOM 724 O O . THR A 1 89 ? -11.831 18.012 10.000 1.00 71.00 89 THR A O 1
ATOM 727 N N . LEU A 1 90 ? -10.133 16.574 9.736 1.00 67.25 90 LEU A N 1
ATOM 728 C CA . LEU A 1 90 ? -10.143 16.061 11.106 1.00 67.25 90 LEU A CA 1
ATOM 729 C C . LEU A 1 90 ? -9.303 16.918 12.074 1.00 67.25 90 LEU A C 1
ATOM 731 O O . LEU A 1 90 ? -9.546 16.878 13.278 1.00 67.25 90 LEU A O 1
ATOM 735 N N . THR A 1 91 ? -8.339 17.700 11.572 1.00 63.00 91 THR A N 1
ATOM 736 C CA . THR A 1 91 ? -7.391 18.494 12.375 1.00 63.00 91 THR A CA 1
ATOM 737 C C . THR A 1 91 ? -7.289 19.942 11.865 1.00 63.00 91 THR A C 1
ATOM 739 O O . THR A 1 91 ? -6.318 20.322 11.208 1.00 63.00 91 THR A O 1
ATOM 742 N N . GLU A 1 92 ? -8.283 20.786 12.157 1.00 57.12 92 GLU A N 1
ATOM 743 C CA . GLU A 1 92 ? -8.348 22.182 11.669 1.00 57.12 92 GLU A CA 1
ATOM 744 C C . GLU A 1 92 ? -7.209 23.111 12.169 1.00 57.12 92 GLU A C 1
ATOM 746 O O . GLU A 1 92 ? -7.040 24.211 11.640 1.00 57.12 92 GLU A O 1
ATOM 751 N N . SER A 1 93 ? -6.391 22.710 13.153 1.00 55.34 93 SER A N 1
ATOM 752 C CA . SER A 1 93 ? -5.451 23.609 13.852 1.00 55.34 93 SER A CA 1
ATOM 753 C C . SER A 1 93 ? -3.970 23.527 13.435 1.00 55.34 93 SER A C 1
ATOM 755 O O . SER A 1 93 ? -3.240 24.493 13.659 1.00 55.34 93 SER A O 1
ATOM 757 N N . GLU A 1 94 ? -3.495 22.446 12.804 1.00 54.31 94 GLU A N 1
ATOM 758 C CA . GLU A 1 94 ? -2.041 22.192 12.650 1.00 54.31 94 GLU A CA 1
ATOM 759 C C . GLU A 1 94 ? -1.495 22.400 11.220 1.00 54.31 94 GLU A C 1
ATOM 761 O O . GLU A 1 94 ? -0.282 22.420 10.988 1.00 54.31 94 GLU A O 1
ATOM 766 N N . TYR A 1 95 ? -2.369 22.615 10.231 1.00 51.75 95 TYR A N 1
ATOM 767 C CA . TYR A 1 95 ? -1.994 22.510 8.814 1.00 51.75 95 TYR A CA 1
ATOM 768 C C . TYR A 1 95 ? -1.281 23.731 8.204 1.00 51.75 95 TYR A C 1
ATOM 770 O O . TYR A 1 95 ? -0.718 23.642 7.109 1.00 51.75 95 TYR A O 1
ATOM 778 N N . LYS A 1 96 ? -1.220 24.883 8.887 1.00 49.91 96 LYS A N 1
ATOM 779 C CA . LYS A 1 96 ? -0.474 26.045 8.355 1.00 49.91 96 LYS A CA 1
ATOM 780 C C . LYS A 1 96 ? 1.031 25.765 8.177 1.00 49.91 96 LYS A C 1
ATOM 782 O O . LYS A 1 96 ? 1.681 26.487 7.427 1.00 49.91 96 LYS A O 1
ATOM 787 N N . THR A 1 97 ? 1.563 24.699 8.781 1.00 47.53 97 THR A N 1
ATOM 788 C CA . THR A 1 97 ? 2.995 24.356 8.770 1.00 47.53 97 THR A CA 1
ATOM 789 C C . THR A 1 97 ? 3.420 23.460 7.594 1.00 47.53 97 THR A C 1
ATOM 791 O O . THR A 1 97 ? 4.516 23.644 7.060 1.00 47.53 97 THR A O 1
ATOM 794 N N . TYR A 1 98 ? 2.564 22.540 7.122 1.00 50.19 98 TYR A N 1
ATOM 795 C CA . TYR A 1 98 ? 2.887 21.640 5.993 1.00 50.19 98 TYR A CA 1
ATOM 796 C C . TYR A 1 98 ? 2.791 22.319 4.624 1.00 50.19 98 TYR A C 1
ATOM 798 O O . TYR A 1 98 ? 3.367 21.850 3.646 1.00 50.19 98 TYR A O 1
ATOM 806 N N . LYS A 1 99 ? 2.152 23.491 4.565 1.00 45.91 99 LYS A N 1
ATOM 807 C CA . LYS A 1 99 ? 2.144 24.377 3.395 1.00 45.91 99 LYS A CA 1
ATOM 808 C C . LYS A 1 99 ? 3.452 25.169 3.231 1.00 45.91 99 LYS A C 1
ATOM 810 O O . LYS A 1 99 ? 3.470 26.180 2.533 1.00 45.91 99 LYS A O 1
ATOM 815 N N . ASN A 1 100 ? 4.555 24.736 3.844 1.00 48.03 100 ASN A N 1
ATOM 816 C CA . ASN A 1 100 ? 5.874 25.160 3.394 1.00 48.03 100 ASN A CA 1
ATOM 817 C C . ASN A 1 100 ? 6.140 24.500 2.036 1.00 48.03 100 ASN A C 1
ATOM 819 O O . ASN A 1 100 ? 6.690 23.407 1.937 1.00 48.03 100 ASN A O 1
ATOM 823 N N . GLN A 1 101 ? 5.751 25.227 0.987 1.00 50.31 101 GLN A N 1
ATOM 824 C CA . GLN A 1 101 ? 5.940 24.975 -0.449 1.00 50.31 101 GLN A CA 1
ATOM 825 C C . GLN A 1 101 ? 7.369 24.557 -0.853 1.00 50.31 101 GLN A C 1
ATOM 827 O O . GLN A 1 101 ? 7.593 24.136 -1.984 1.00 50.31 101 GLN A O 1
ATOM 832 N N . LYS A 1 102 ? 8.330 24.633 0.071 1.00 47.25 102 LYS A N 1
ATOM 833 C CA . LYS A 1 102 ? 9.734 24.283 -0.114 1.00 47.25 102 LYS A CA 1
ATOM 834 C C . LYS A 1 102 ? 9.958 22.787 -0.372 1.00 47.25 102 LYS A C 1
ATOM 836 O O . LYS A 1 102 ? 10.772 22.463 -1.222 1.00 47.25 102 LYS A O 1
ATOM 841 N N . ILE A 1 103 ? 9.186 21.890 0.259 1.00 51.06 103 ILE A N 1
ATOM 842 C CA . ILE A 1 103 ? 9.328 20.438 0.025 1.00 51.06 103 ILE A CA 1
ATOM 843 C C . ILE A 1 103 ? 8.817 20.048 -1.371 1.00 51.06 103 ILE A C 1
ATOM 845 O O . ILE A 1 103 ? 9.419 19.199 -2.007 1.00 51.06 10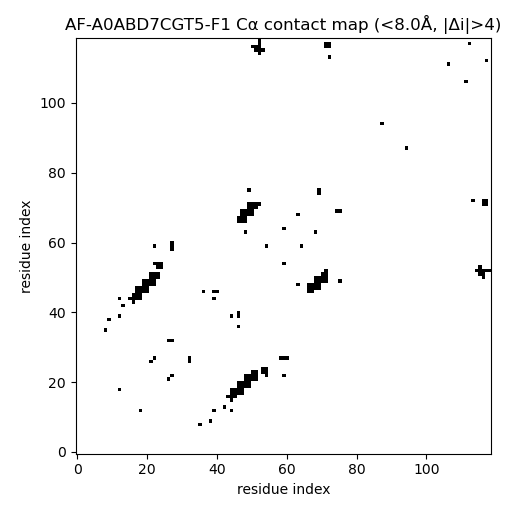3 ILE A O 1
ATOM 849 N N . MET A 1 104 ? 7.761 20.681 -1.896 1.00 46.69 104 MET A N 1
ATOM 850 C CA . MET A 1 104 ? 7.261 20.371 -3.247 1.00 46.69 104 MET A CA 1
ATOM 851 C C . MET A 1 104 ? 8.098 20.984 -4.379 1.00 46.69 104 MET A C 1
ATOM 853 O O . MET A 1 104 ? 8.207 20.372 -5.438 1.00 46.69 104 MET A O 1
ATOM 857 N N . PHE A 1 105 ? 8.689 22.169 -4.186 1.00 46.16 105 PHE A N 1
ATOM 858 C CA . PHE A 1 105 ? 9.445 22.850 -5.247 1.00 46.16 105 PHE A CA 1
ATOM 859 C C . PHE A 1 105 ? 10.849 22.270 -5.485 1.00 46.16 105 PHE A C 1
ATOM 861 O O . PHE A 1 105 ? 11.375 22.399 -6.587 1.00 46.16 105 PHE A O 1
ATOM 868 N N . GLU A 1 106 ? 11.456 21.609 -4.496 1.00 46.59 106 GLU A N 1
ATOM 869 C CA . GLU A 1 106 ? 12.832 21.095 -4.604 1.00 46.59 106 GLU A CA 1
ATOM 870 C C . GLU A 1 106 ? 12.934 19.815 -5.467 1.00 46.59 106 GLU A C 1
ATOM 872 O O . GLU A 1 106 ? 13.987 19.533 -6.031 1.00 46.59 106 GLU A O 1
ATOM 877 N N . TYR A 1 107 ? 11.820 19.100 -5.688 1.00 51.12 107 TYR A N 1
ATOM 878 C CA . TYR A 1 107 ? 11.736 17.936 -6.592 1.00 51.12 107 TYR A CA 1
ATOM 879 C C . TYR A 1 107 ? 11.383 18.295 -8.049 1.00 51.12 107 TYR A C 1
ATOM 881 O O . TYR A 1 107 ? 11.179 17.403 -8.875 1.00 51.12 107 TYR A O 1
ATOM 889 N N . ALA A 1 108 ? 11.281 19.588 -8.382 1.00 50.91 108 ALA A N 1
ATOM 890 C CA . ALA A 1 108 ? 10.781 20.058 -9.677 1.00 50.91 108 ALA A CA 1
ATOM 891 C C . ALA A 1 108 ? 11.781 19.953 -10.848 1.00 50.91 108 ALA A C 1
ATOM 893 O O . ALA A 1 108 ? 11.423 20.311 -11.967 1.00 50.91 108 ALA A O 1
ATOM 894 N N . SER A 1 109 ? 13.007 19.459 -10.644 1.00 56.50 109 SER A N 1
ATOM 895 C CA . SER A 1 109 ? 13.945 19.209 -11.753 1.00 56.50 109 SER A CA 1
ATOM 896 C C . SER A 1 109 ? 13.918 17.755 -12.235 1.00 56.50 109 SER A C 1
ATOM 898 O O . SER A 1 109 ? 13.876 17.526 -13.440 1.00 56.50 109 SER A O 1
ATOM 900 N N . VAL A 1 110 ? 13.872 16.776 -11.324 1.00 62.66 110 VAL A N 1
ATOM 901 C CA . VAL A 1 110 ? 13.630 15.349 -11.606 1.00 62.66 110 VAL A CA 1
ATOM 902 C C . VAL A 1 110 ? 12.984 14.726 -10.367 1.00 62.66 110 VAL A C 1
ATOM 904 O O . VAL A 1 110 ? 13.586 14.698 -9.295 1.00 62.66 110 VAL A O 1
ATOM 907 N N . HIS A 1 111 ? 11.761 14.211 -10.493 1.00 67.38 111 HIS A N 1
ATOM 908 C CA . HIS A 1 111 ? 11.095 13.548 -9.372 1.00 67.38 111 HIS A CA 1
ATOM 909 C C . HIS A 1 111 ? 11.805 12.218 -9.057 1.00 67.38 111 HIS A C 1
ATOM 911 O O . HIS A 1 111 ? 11.993 11.411 -9.971 1.00 67.38 111 HIS A O 1
ATOM 917 N N . PRO A 1 112 ? 12.173 11.931 -7.795 1.00 75.69 112 PRO A N 1
ATOM 918 C CA . PRO A 1 112 ? 13.002 10.773 -7.443 1.00 75.69 112 PRO A CA 1
ATOM 919 C C . PRO A 1 112 ? 12.344 9.430 -7.781 1.00 75.69 112 PRO A C 1
ATOM 921 O O . PRO A 1 112 ? 13.037 8.439 -7.997 1.00 75.69 112 PRO A O 1
ATOM 924 N N . LEU A 1 113 ? 11.009 9.400 -7.869 1.00 76.50 113 LEU A N 1
ATOM 925 C CA . LEU A 1 113 ? 10.244 8.209 -8.240 1.00 76.50 113 LEU A CA 1
ATOM 926 C C . LEU A 1 113 ? 9.896 8.136 -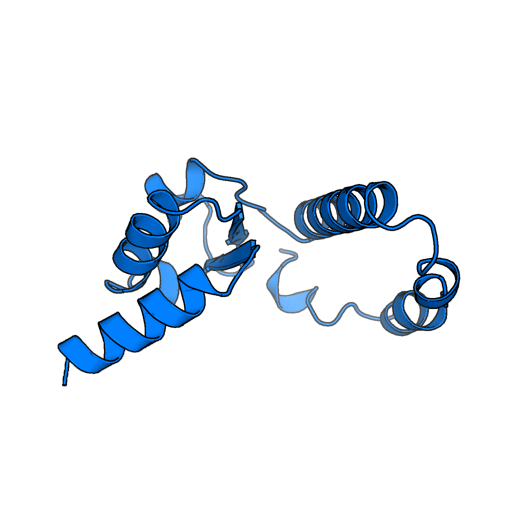9.732 1.00 76.50 113 LEU A C 1
ATOM 928 O O . LEU A 1 113 ? 9.338 7.128 -10.151 1.00 76.50 113 LEU A O 1
ATOM 932 N N . ALA A 1 114 ? 10.228 9.155 -10.537 1.00 75.38 114 ALA A N 1
ATOM 933 C CA . ALA A 1 114 ? 9.894 9.163 -11.966 1.00 75.38 114 ALA A CA 1
ATOM 934 C C . ALA A 1 114 ? 10.462 7.931 -12.678 1.00 75.38 114 ALA A C 1
ATOM 936 O O . ALA A 1 114 ? 9.753 7.256 -13.409 1.00 75.38 114 ALA A O 1
ATOM 937 N N . LYS A 1 115 ? 11.708 7.560 -12.357 1.00 80.81 115 LYS A N 1
ATOM 938 C CA . LYS A 1 115 ? 12.366 6.368 -12.908 1.00 80.81 115 LYS A CA 1
ATOM 939 C C . LYS A 1 115 ? 11.595 5.062 -12.652 1.00 80.81 115 LYS A C 1
ATOM 941 O O . LYS A 1 115 ? 11.724 4.129 -13.432 1.00 80.81 115 LYS A O 1
ATOM 946 N N . TYR A 1 116 ? 10.865 4.974 -11.541 1.00 83.25 116 TYR A N 1
ATOM 947 C CA . TYR A 1 116 ? 10.272 3.722 -11.064 1.00 83.25 116 TYR A CA 1
ATOM 948 C C . TYR A 1 116 ? 8.762 3.636 -11.287 1.00 83.25 116 TYR A C 1
ATOM 950 O O . TYR A 1 116 ? 8.213 2.543 -11.192 1.00 83.25 116 TYR A O 1
ATOM 958 N N . LEU A 1 117 ? 8.086 4.761 -11.533 1.00 81.50 117 LEU A N 1
ATOM 959 C CA . LEU A 1 117 ? 6.624 4.836 -11.645 1.00 81.50 117 LEU A CA 1
ATOM 960 C C . LEU A 1 117 ? 6.142 5.280 -13.026 1.00 81.50 117 LEU A C 1
ATOM 962 O O . LEU A 1 117 ? 5.039 4.905 -13.417 1.00 81.50 117 LEU A O 1
ATOM 966 N N . ASP A 1 118 ? 6.945 6.057 -13.753 1.00 72.50 118 ASP A N 1
ATOM 967 C CA . ASP A 1 118 ? 6.591 6.559 -15.077 1.00 72.50 118 ASP A CA 1
ATOM 968 C C . ASP A 1 118 ? 7.239 5.633 -16.132 1.00 72.50 118 ASP A C 1
ATOM 970 O O . ASP A 1 118 ? 8.447 5.393 -16.087 1.00 72.50 118 ASP A O 1
ATOM 974 N N . LYS A 1 119 ? 6.428 5.057 -17.035 1.00 59.38 119 LYS A N 1
ATOM 975 C CA . LYS A 1 119 ? 6.905 4.329 -18.229 1.00 59.38 119 LYS A CA 1
ATOM 976 C C . LYS A 1 119 ? 7.146 5.292 -19.384 1.00 59.38 119 LYS A C 1
ATOM 978 O O . LYS A 1 119 ? 6.295 6.191 -19.569 1.00 59.38 119 LYS A O 1
#

pLDDT: mean 77.79, std 13.71, range [45.91, 91.25]

Solvent-accessible surface area (backbone atoms only — not comparable to full-atom values): 7098 Å² total; per-residue (Å²): 114,73,70,57,56,53,54,52,51,54,51,51,58,71,75,41,66,63,46,75,45,69,40,42,68,67,47,66,72,36,79,60,51,63,53,53,51,60,53,42,73,78,44,102,46,50,64,36,30,40,37,32,44,88,44,57,78,88,67,57,55,69,83,57,62,77,44,58,53,27,77,28,56,72,49,47,52,54,49,50,52,52,51,52,50,55,52,44,76,76,42,84,83,68,58,82,65,76,68,53,62,64,73,66,59,72,43,71,86,65,51,91,56,45,84,47,24,54,123

Sequence (119 aa):
MIKIQQTCIQKGLKSSTHIMCILSEDTVNSWWVPYEIGYGEKIPIEISSLKLAELEEKEIPAFLRIRNCMMGRSELDNYLEKIIRIYNTLTESEYKTYKNQKIMFEYASVHPLAKYLDK

Organism: Clostridium botulinum (NCBI:txid1491)

InterPro domains:
  IPR035897 Toll/interleukin-1 receptor homology (TIR) domain superfamily [G3DSA:3.40.50.10140] (3-105)

Secondary structure (DSSP, 8-state):
-HHHHHHHHHHHHHH-SEEEEEE-HHHHH-SHHHHHHHHHTTSS-EEEEEE-TTS-GGGS-HHHHTSEEE-SHHHHHHHHHHHHHHHHHH-TTSTTTTT-THHHHTTSSS-TTHHHH--

Radius of gyration: 16.63 Å; Cα contacts (8 Å, |Δi|>4): 98; chains: 1; bounding box: 25×45×34 Å